Protein AF-A0A2M7CQ58-F1 (afdb_monomer_lite)

Organism: NCBI:txid1975066

pLDDT: mean 92.76, std 9.44, range [42.44, 98.25]

Foldseek 3Di:
DQPPVQQLQQLLLLCQVFADDLLVLLALLQLQVVCLVVQHQSQGPLLLQLVQPVLDPPPGDDDDPVSQVDDDLSNSSVDTDTRPGHSDRGDPSSSVSNVNHDHDLFNDWHQQPVPRDIDTDNDPVVVVVVCCVRPVVVD

InterPro domains:
  IPR003770 Endolytic murein transglycosylase [PF02618] (6-132)
  IPR003770 Endolytic murein transglycosylase [PTHR30518] (3-137)
  IPR003770 Endolytic murein transglycosylase [TIGR00247] (5-137)

Sequence (139 aa):
KNSGVLRLITIASYLEKEVPGNDDRRIVAGIIEKRLKIGMPIQIDATVLYNKCSGRFSECPLLVKSDFKKDSPYNTYTRLGLTPTPISNPSLDAIKAVIEKKDSGYWFYLSDPKTKKTIFSENLEKHNINRAKYLLNNK

Structure (mmCIF, N/CA/C/O backbone):
data_AF-A0A2M7CQ58-F1
#
_entry.id   AF-A0A2M7CQ58-F1
#
loop_
_atom_site.group_PDB
_atom_site.id
_atom_site.type_symbol
_atom_site.label_atom_id
_atom_site.label_alt_id
_atom_site.label_comp_id
_atom_site.label_asym_id
_atom_site.label_entity_id
_atom_site.label_seq_id
_atom_site.pdbx_PDB_ins_code
_atom_site.Cartn_x
_atom_site.Cartn_y
_atom_site.Cartn_z
_atom_site.occupancy
_atom_site.B_iso_or_equiv
_atom_site.auth_seq_id
_atom_site.auth_comp_id
_atom_site.auth_asym_id
_atom_site.auth_atom_id
_atom_site.pdbx_PDB_model_num
ATOM 1 N N . LYS A 1 1 ? -11.263 -14.483 -14.187 1.00 44.69 1 LYS A N 1
ATOM 2 C CA . LYS A 1 1 ? -11.753 -13.961 -12.884 1.00 44.69 1 LYS A CA 1
ATOM 3 C C . LYS A 1 1 ? -10.692 -14.277 -11.837 1.00 44.69 1 LYS A C 1
ATOM 5 O O . LYS A 1 1 ? -10.535 -15.450 -11.531 1.00 44.69 1 LYS A O 1
ATOM 10 N N . ASN A 1 2 ? -9.939 -13.291 -11.337 1.00 52.75 2 ASN A N 1
ATOM 11 C CA . ASN A 1 2 ? -9.067 -13.528 -10.180 1.00 52.75 2 ASN A CA 1
ATOM 12 C C . ASN A 1 2 ? -9.957 -13.957 -9.010 1.00 52.75 2 ASN A C 1
ATOM 14 O O . ASN A 1 2 ? -10.917 -13.257 -8.685 1.00 52.75 2 ASN A O 1
ATOM 18 N N . SER A 1 3 ? -9.695 -15.139 -8.453 1.00 73.69 3 SER A N 1
ATOM 19 C CA . SER A 1 3 ? -10.440 -15.669 -7.313 1.00 73.69 3 SER A CA 1
ATOM 20 C C . SER A 1 3 ? -10.397 -14.667 -6.1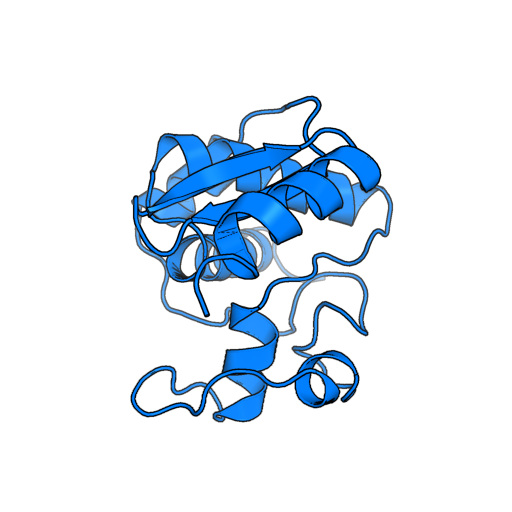52 1.00 73.69 3 SER A C 1
ATOM 22 O O . SER A 1 3 ? -9.415 -13.937 -5.988 1.00 73.69 3 SER A O 1
ATOM 24 N N . GLY A 1 4 ? -11.455 -14.614 -5.334 1.00 88.81 4 GLY A N 1
ATOM 25 C CA . GLY A 1 4 ? -11.493 -13.726 -4.162 1.00 88.81 4 GLY A CA 1
ATOM 26 C C . GLY A 1 4 ? -10.283 -13.921 -3.236 1.00 88.81 4 GLY A C 1
ATOM 27 O O . GLY A 1 4 ? -9.764 -12.951 -2.689 1.00 88.81 4 GLY A O 1
ATOM 28 N N . VAL A 1 5 ? -9.771 -15.155 -3.165 1.00 93.31 5 VAL A N 1
ATOM 29 C CA . VAL A 1 5 ? -8.549 -15.519 -2.435 1.00 93.31 5 VAL A CA 1
ATOM 30 C C . VAL A 1 5 ? -7.312 -14.843 -3.024 1.00 93.31 5 VAL A C 1
ATOM 32 O O . VAL A 1 5 ? -6.584 -14.185 -2.290 1.00 93.31 5 VAL A O 1
ATOM 35 N N . LEU A 1 6 ? -7.080 -14.942 -4.340 1.00 95.44 6 LEU A N 1
ATOM 36 C CA . LEU A 1 6 ? -5.908 -14.324 -4.971 1.00 95.44 6 LEU A CA 1
ATOM 37 C C . LEU A 1 6 ? -5.896 -12.811 -4.744 1.00 95.44 6 LEU A C 1
ATOM 39 O O . LEU A 1 6 ? -4.877 -12.247 -4.367 1.00 95.44 6 LEU A O 1
ATOM 43 N N . ARG A 1 7 ? -7.052 -12.163 -4.904 1.00 96.00 7 ARG A N 1
ATOM 44 C CA . ARG A 1 7 ? -7.207 -10.729 -4.643 1.00 96.00 7 ARG A CA 1
ATOM 45 C C . ARG A 1 7 ? -6.812 -10.355 -3.213 1.00 96.00 7 ARG A C 1
ATOM 47 O O . ARG A 1 7 ? -6.077 -9.390 -3.017 1.00 96.00 7 ARG A O 1
ATOM 54 N N . LEU A 1 8 ? -7.308 -11.112 -2.240 1.00 97.31 8 LEU A N 1
ATOM 55 C CA . LEU A 1 8 ? -7.024 -10.901 -0.825 1.00 97.31 8 LEU A CA 1
ATOM 56 C C . LEU A 1 8 ? -5.524 -11.043 -0.533 1.00 97.31 8 LEU A C 1
ATOM 58 O O . LEU A 1 8 ? -4.945 -10.149 0.081 1.00 97.31 8 LEU A O 1
ATOM 62 N N . ILE A 1 9 ? -4.881 -12.101 -1.037 1.00 98.06 9 ILE A N 1
ATOM 63 C CA . ILE A 1 9 ? -3.439 -12.323 -0.848 1.00 98.06 9 ILE A CA 1
ATOM 64 C C . ILE A 1 9 ? -2.614 -11.237 -1.546 1.00 98.06 9 ILE A C 1
ATOM 66 O O . ILE A 1 9 ? -1.630 -10.760 -0.983 1.00 98.06 9 ILE A O 1
ATOM 70 N N . THR A 1 10 ? -3.025 -10.784 -2.732 1.00 98.12 10 THR A N 1
ATOM 71 C CA . THR A 1 10 ? -2.335 -9.702 -3.440 1.00 98.12 10 THR A CA 1
ATOM 72 C C . THR A 1 10 ? -2.365 -8.402 -2.635 1.00 98.12 10 THR A C 1
ATOM 74 O O . THR A 1 10 ? -1.306 -7.816 -2.418 1.00 98.12 10 THR A O 1
ATOM 77 N N . ILE A 1 11 ? -3.527 -7.982 -2.116 1.00 97.94 11 ILE A N 1
ATOM 78 C CA . ILE A 1 11 ? -3.610 -6.776 -1.272 1.00 97.94 11 ILE A CA 1
ATOM 79 C C . ILE A 1 11 ? -2.777 -6.957 0.004 1.00 97.94 11 ILE A C 1
ATOM 81 O O . ILE A 1 11 ? -1.998 -6.070 0.348 1.00 97.94 11 ILE A O 1
ATOM 85 N N . ALA A 1 12 ? -2.871 -8.114 0.667 1.00 98.25 12 ALA A N 1
ATOM 86 C CA . ALA A 1 12 ? -2.091 -8.395 1.873 1.00 98.25 12 ALA A CA 1
ATOM 87 C C . ALA A 1 12 ? -0.577 -8.306 1.609 1.00 98.25 12 ALA A C 1
ATOM 89 O O . ALA A 1 12 ? 0.161 -7.756 2.423 1.00 98.25 12 ALA A O 1
ATOM 90 N N . SER A 1 13 ? -0.114 -8.762 0.440 1.00 98.12 13 SER A N 1
ATOM 91 C CA . SER A 1 13 ? 1.301 -8.691 0.056 1.00 98.12 13 SER A CA 1
ATOM 92 C C . SER A 1 13 ? 1.828 -7.264 -0.129 1.00 98.12 13 SER A C 1
ATOM 94 O O . SER A 1 13 ? 3.031 -7.038 0.020 1.00 98.12 13 SER A O 1
ATOM 96 N N . TYR A 1 14 ? 0.944 -6.304 -0.430 1.00 97.50 14 TYR A N 1
ATOM 97 C CA . TYR A 1 14 ? 1.291 -4.883 -0.466 1.00 97.50 14 TYR A CA 1
ATOM 98 C C . TYR A 1 14 ? 1.433 -4.335 0.951 1.00 97.50 14 TYR A C 1
ATOM 100 O O . TYR A 1 14 ? 2.442 -3.715 1.275 1.00 97.50 14 TYR A O 1
ATOM 108 N N . LEU A 1 15 ? 0.443 -4.610 1.810 1.00 97.00 15 LEU A N 1
ATOM 109 C CA . LEU A 1 15 ? 0.428 -4.160 3.205 1.00 97.00 15 LEU A CA 1
ATOM 110 C C . LEU A 1 15 ? 1.658 -4.650 3.971 1.00 97.00 15 LEU A C 1
ATOM 112 O O . LEU A 1 15 ? 2.244 -3.885 4.732 1.00 97.00 15 LEU A O 1
ATOM 116 N N . GLU A 1 16 ? 2.073 -5.894 3.720 1.00 96.19 16 GLU A N 1
ATOM 117 C CA . GLU A 1 16 ? 3.273 -6.496 4.306 1.00 96.19 16 GLU A CA 1
ATOM 118 C C . GLU A 1 16 ? 4.538 -5.670 4.032 1.00 96.19 16 GLU A C 1
ATOM 120 O O . GLU A 1 16 ? 5.416 -5.577 4.886 1.00 96.19 16 GLU A O 1
ATOM 125 N N . LYS A 1 17 ? 4.636 -5.058 2.844 1.00 93.19 17 LYS A N 1
ATOM 126 C CA . LYS A 1 17 ? 5.816 -4.293 2.419 1.00 93.19 17 LYS A CA 1
ATOM 127 C C . LYS A 1 17 ? 5.732 -2.798 2.710 1.00 93.19 17 LYS A C 1
ATOM 129 O O . LYS A 1 17 ? 6.774 -2.165 2.832 1.00 93.19 17 LYS A O 1
ATOM 134 N N . GLU A 1 18 ? 4.528 -2.248 2.821 1.00 88.38 18 GLU A N 1
ATOM 135 C CA . GLU A 1 18 ? 4.305 -0.799 2.907 1.00 88.38 18 GLU A CA 1
ATOM 136 C C . GLU A 1 18 ? 4.051 -0.295 4.329 1.00 88.38 18 GLU A C 1
ATOM 138 O O . GLU A 1 18 ? 4.453 0.817 4.683 1.00 88.38 18 GLU A O 1
ATOM 143 N N . VAL A 1 19 ? 3.353 -1.093 5.144 1.00 92.00 19 VAL A N 1
ATOM 144 C CA . VAL A 1 19 ? 2.722 -0.601 6.371 1.00 92.00 19 VAL A CA 1
ATOM 145 C C . VAL A 1 19 ? 3.157 -1.449 7.565 1.00 92.00 19 VAL A C 1
ATOM 147 O O . VAL A 1 19 ? 2.789 -2.625 7.646 1.00 92.00 19 VAL A O 1
ATOM 150 N N . PRO A 1 20 ? 3.919 -0.885 8.517 1.00 86.06 20 PRO A N 1
ATOM 151 C CA . PRO A 1 20 ? 4.410 -1.643 9.665 1.00 86.06 20 PRO A CA 1
ATOM 152 C C . PRO A 1 20 ? 3.335 -1.887 10.738 1.00 86.06 20 PRO A C 1
ATOM 154 O O . PRO A 1 20 ? 3.356 -2.925 11.391 1.00 86.06 20 PRO A O 1
ATOM 157 N N . GLY A 1 21 ? 2.395 -0.955 10.939 1.00 89.38 21 GLY A N 1
ATOM 158 C CA . GLY A 1 21 ? 1.399 -1.026 12.015 1.00 89.38 21 GLY A CA 1
ATOM 159 C C . GLY A 1 21 ? 0.138 -1.811 11.645 1.00 89.38 21 GLY A C 1
ATOM 160 O O . GLY A 1 21 ? -0.460 -1.570 10.600 1.00 89.38 21 GLY A O 1
ATOM 161 N N . ASN A 1 22 ? -0.328 -2.703 12.525 1.00 89.06 22 ASN A N 1
ATOM 162 C CA . ASN A 1 22 ? -1.506 -3.543 12.259 1.00 89.06 22 ASN A CA 1
ATOM 163 C C . ASN A 1 22 ? -2.816 -2.750 12.097 1.00 89.06 22 ASN A C 1
ATOM 165 O O . ASN A 1 22 ? -3.602 -3.049 11.197 1.00 89.06 22 ASN A O 1
ATOM 169 N N . ASP A 1 23 ? -3.054 -1.717 12.908 1.00 93.75 23 ASP A N 1
ATOM 170 C CA . ASP A 1 23 ? -4.236 -0.864 12.723 1.00 93.75 23 ASP A CA 1
ATOM 171 C C . ASP A 1 23 ? -4.138 0.006 11.465 1.00 93.75 23 ASP A C 1
ATOM 173 O O . ASP A 1 23 ? -5.124 0.143 10.736 1.00 93.75 23 ASP A O 1
ATOM 177 N N . ASP A 1 24 ? -2.944 0.511 11.154 1.00 96.44 24 ASP A N 1
ATOM 178 C CA . ASP A 1 24 ? -2.696 1.265 9.925 1.00 96.44 24 ASP A CA 1
ATOM 179 C C . ASP A 1 24 ? -2.947 0.396 8.686 1.00 96.44 24 ASP A C 1
ATOM 181 O O . ASP A 1 24 ? -3.554 0.860 7.721 1.00 96.44 24 ASP A O 1
ATOM 185 N N . ARG A 1 25 ? -2.562 -0.890 8.722 1.00 97.06 25 ARG A N 1
ATOM 186 C CA . ARG A 1 25 ? -2.822 -1.850 7.635 1.00 97.06 25 ARG A CA 1
ATOM 187 C C . ARG A 1 25 ? -4.312 -1.961 7.321 1.00 97.06 25 ARG A C 1
ATOM 189 O O . ARG A 1 25 ? -4.666 -1.995 6.146 1.00 97.06 25 ARG A O 1
ATOM 196 N N . ARG A 1 26 ? -5.189 -1.972 8.334 1.00 97.94 26 ARG A N 1
ATOM 197 C CA . ARG A 1 26 ? -6.651 -2.021 8.129 1.00 97.94 26 ARG A CA 1
ATOM 198 C C . ARG A 1 26 ? -7.164 -0.767 7.421 1.00 97.94 26 ARG A C 1
ATOM 200 O O . ARG A 1 26 ? -8.027 -0.872 6.550 1.00 97.94 26 ARG A O 1
ATOM 207 N N . ILE A 1 27 ? -6.633 0.406 7.768 1.00 98.06 27 ILE A N 1
ATOM 208 C CA . ILE A 1 27 ? -6.987 1.676 7.113 1.00 98.06 27 ILE A CA 1
ATOM 209 C C . ILE A 1 27 ? -6.476 1.679 5.669 1.00 98.06 27 ILE A C 1
ATOM 211 O O . ILE A 1 27 ? -7.235 1.971 4.747 1.00 98.06 27 ILE A O 1
ATOM 215 N N . VAL A 1 28 ? -5.212 1.304 5.447 1.00 97.81 28 VAL A N 1
ATOM 216 C CA . VAL A 1 28 ? -4.614 1.247 4.105 1.00 97.81 28 VAL A CA 1
ATOM 217 C C . VAL A 1 28 ? -5.322 0.220 3.217 1.00 97.81 28 VAL A C 1
ATOM 219 O O . VAL A 1 28 ? -5.573 0.509 2.048 1.00 97.81 28 VAL A O 1
ATOM 222 N N . ALA A 1 29 ? -5.740 -0.927 3.759 1.00 98.06 29 ALA A N 1
ATOM 223 C CA . ALA A 1 29 ? -6.585 -1.883 3.045 1.00 98.06 29 ALA A CA 1
ATOM 224 C C . ALA A 1 29 ? -7.890 -1.229 2.558 1.00 98.06 29 ALA A C 1
ATOM 226 O O . ALA A 1 29 ? -8.257 -1.381 1.393 1.00 98.06 29 ALA A O 1
ATOM 227 N N 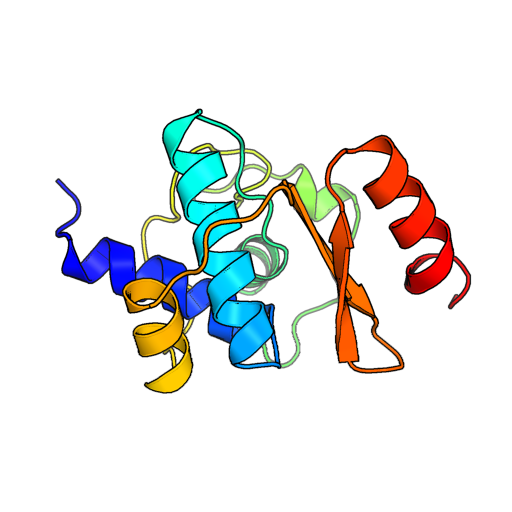. GLY A 1 30 ? -8.550 -0.443 3.419 1.00 97.88 30 GLY A N 1
ATOM 228 C CA . GLY A 1 30 ? -9.730 0.349 3.060 1.00 97.88 30 GLY A CA 1
ATOM 229 C C . GLY A 1 30 ? -9.450 1.374 1.957 1.00 97.88 30 GLY A C 1
ATOM 230 O O . GLY A 1 30 ? -10.239 1.511 1.022 1.00 97.88 30 GLY A O 1
ATOM 231 N N . ILE A 1 31 ? -8.293 2.046 2.000 1.00 98.06 31 ILE A N 1
ATOM 232 C CA . ILE A 1 31 ? -7.861 2.981 0.947 1.00 98.06 31 ILE A CA 1
ATOM 233 C C . ILE A 1 31 ? -7.685 2.255 -0.392 1.00 98.06 31 ILE A C 1
ATOM 235 O O . ILE A 1 31 ? -8.224 2.712 -1.399 1.00 98.06 31 ILE A O 1
ATOM 239 N N . ILE A 1 32 ? -6.966 1.128 -0.416 1.00 97.88 32 ILE A N 1
ATOM 240 C CA . ILE A 1 32 ? -6.716 0.342 -1.637 1.00 97.88 32 ILE A CA 1
ATOM 241 C C . ILE A 1 32 ? -8.040 -0.110 -2.262 1.00 97.88 32 ILE A C 1
ATOM 243 O O . ILE A 1 32 ? -8.260 0.059 -3.459 1.00 97.88 32 ILE A O 1
ATOM 247 N N . GLU A 1 33 ? -8.944 -0.641 -1.444 1.00 97.38 33 GLU A N 1
ATOM 248 C CA . GLU A 1 33 ? -10.278 -1.087 -1.854 1.00 97.38 33 GLU A CA 1
ATOM 249 C C . GLU A 1 33 ? -11.110 0.046 -2.448 1.00 97.38 33 GLU A C 1
ATOM 251 O O . GLU A 1 33 ? -11.692 -0.087 -3.529 1.00 97.38 33 GLU A O 1
ATOM 256 N N . LYS A 1 34 ? -11.110 1.196 -1.774 1.00 96.81 34 LYS A N 1
ATOM 257 C CA . LYS A 1 34 ? -11.813 2.389 -2.230 1.00 96.81 34 LYS A CA 1
ATOM 258 C C . LYS A 1 34 ? -11.254 2.900 -3.559 1.00 96.81 34 LYS A C 1
ATOM 260 O O . LYS A 1 34 ? -12.035 3.204 -4.457 1.00 96.81 34 LYS A O 1
ATOM 265 N N . ARG A 1 35 ? -9.924 2.934 -3.720 1.00 97.44 35 ARG A N 1
ATOM 266 C CA . ARG A 1 35 ? -9.256 3.309 -4.980 1.00 97.44 35 ARG A CA 1
ATOM 267 C C . ARG A 1 35 ? -9.622 2.356 -6.117 1.00 97.44 35 ARG A C 1
ATOM 269 O O . ARG A 1 35 ? -10.022 2.813 -7.183 1.00 97.44 35 ARG A O 1
ATOM 276 N N . LEU A 1 36 ? -9.573 1.046 -5.865 1.00 96.81 36 LEU A N 1
ATOM 277 C CA . LEU A 1 36 ? -9.973 0.018 -6.830 1.00 96.81 36 LEU A CA 1
ATOM 278 C C . LEU A 1 36 ? -11.425 0.187 -7.285 1.00 96.81 36 LEU A C 1
ATOM 280 O O . LEU A 1 36 ? -11.702 0.094 -8.478 1.00 96.81 36 LEU A O 1
ATOM 284 N N . LYS A 1 37 ? -12.339 0.467 -6.348 1.00 96.62 37 LYS A N 1
ATOM 285 C CA . LYS A 1 37 ? -13.768 0.649 -6.636 1.00 96.62 37 LYS A CA 1
ATOM 286 C C . LYS A 1 37 ? -14.036 1.807 -7.601 1.00 96.62 37 LYS A C 1
ATOM 288 O O . LYS A 1 37 ? -14.952 1.706 -8.408 1.00 96.62 37 LYS A O 1
ATOM 293 N N . ILE A 1 38 ? -13.254 2.884 -7.520 1.00 96.88 38 ILE A N 1
ATOM 294 C CA . ILE A 1 38 ? -13.433 4.077 -8.364 1.00 96.88 38 ILE A CA 1
ATOM 295 C C . ILE A 1 38 ? -12.480 4.133 -9.567 1.00 96.88 38 ILE A C 1
ATOM 297 O O . ILE A 1 38 ? -12.444 5.142 -10.264 1.00 96.88 38 ILE A O 1
ATOM 301 N N . GLY A 1 39 ? -11.674 3.092 -9.798 1.00 96.25 39 GLY A N 1
ATOM 302 C CA . GLY A 1 39 ? -10.695 3.082 -10.888 1.00 96.25 39 GLY A CA 1
ATOM 303 C C . GLY A 1 39 ? -9.522 4.052 -10.694 1.00 96.25 39 GLY A C 1
ATOM 304 O O . GLY A 1 39 ? -8.934 4.501 -11.672 1.00 96.25 39 GLY A O 1
ATOM 305 N N . MET A 1 40 ? -9.163 4.380 -9.450 1.00 95.56 40 MET A N 1
ATOM 306 C CA . MET A 1 40 ? -7.969 5.172 -9.136 1.00 95.56 40 MET A CA 1
ATOM 307 C C . MET A 1 40 ? -6.721 4.265 -9.081 1.00 95.56 40 MET A C 1
ATOM 309 O O . MET A 1 40 ? -6.799 3.176 -8.501 1.00 95.56 40 MET A O 1
ATOM 313 N N . PRO A 1 41 ? -5.560 4.691 -9.624 1.00 96.44 41 PRO A N 1
ATOM 314 C CA . PRO A 1 41 ? -4.298 3.963 -9.472 1.00 96.44 41 PRO A CA 1
ATOM 315 C C . PRO A 1 41 ? -3.939 3.722 -7.997 1.00 96.44 41 PRO A C 1
ATOM 317 O O . PRO A 1 41 ? -4.112 4.605 -7.154 1.00 96.44 41 PRO A O 1
ATOM 320 N N . ILE A 1 42 ? -3.419 2.534 -7.669 1.00 96.69 42 ILE A N 1
ATOM 321 C CA . ILE A 1 42 ? -3.107 2.178 -6.273 1.00 96.69 42 ILE A CA 1
ATOM 322 C C . ILE A 1 42 ? -1.818 2.860 -5.799 1.00 96.69 42 ILE A C 1
ATOM 324 O O . ILE A 1 42 ? -1.778 3.279 -4.648 1.00 96.69 42 ILE A O 1
ATOM 328 N N . GLN A 1 43 ? -0.828 3.049 -6.681 1.00 95.62 43 GLN A N 1
ATOM 329 C CA . GLN A 1 43 ? 0.415 3.795 -6.416 1.00 95.62 43 GLN A CA 1
ATOM 330 C C . GLN A 1 43 ? 1.203 3.280 -5.200 1.00 95.62 43 GLN A C 1
ATOM 332 O O . GLN A 1 43 ? 1.402 3.993 -4.222 1.00 95.62 43 GLN A O 1
ATOM 337 N N . ILE A 1 44 ? 1.632 2.020 -5.273 1.00 95.31 44 ILE A N 1
ATOM 338 C CA . ILE A 1 44 ? 2.408 1.325 -4.239 1.00 95.31 44 ILE A CA 1
ATOM 339 C C . ILE A 1 44 ? 3.878 1.237 -4.658 1.00 95.31 44 ILE A C 1
ATOM 341 O O . ILE A 1 44 ? 4.196 0.590 -5.663 1.00 95.31 44 ILE A O 1
ATOM 345 N N . ASP A 1 45 ? 4.784 1.808 -3.871 1.00 93.50 45 ASP A N 1
ATOM 346 C CA . ASP A 1 45 ? 6.223 1.834 -4.166 1.00 93.50 45 ASP A CA 1
ATOM 347 C C . ASP A 1 45 ? 6.817 0.422 -4.223 1.00 93.50 45 ASP A C 1
ATOM 349 O O . ASP A 1 45 ? 7.556 0.087 -5.155 1.00 93.50 45 ASP A O 1
ATOM 353 N N . ALA A 1 46 ? 6.418 -0.455 -3.298 1.00 94.62 46 ALA A N 1
ATOM 354 C CA . ALA A 1 46 ? 6.860 -1.844 -3.251 1.00 94.62 46 ALA A CA 1
ATOM 355 C C . ALA A 1 46 ? 6.538 -2.624 -4.535 1.00 94.62 46 ALA A C 1
ATOM 357 O O . ALA A 1 46 ? 7.277 -3.542 -4.886 1.00 94.62 46 ALA A O 1
ATOM 358 N 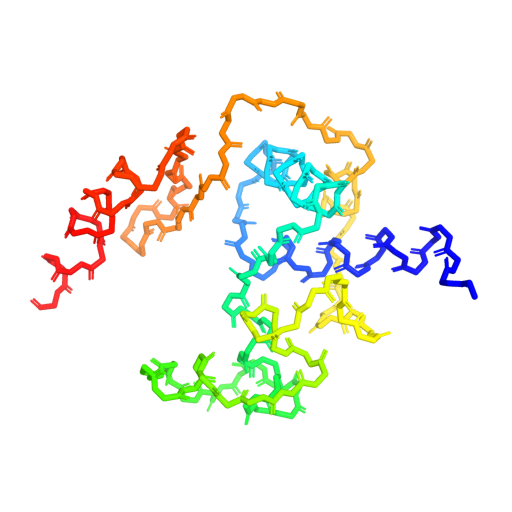N . THR A 1 47 ? 5.483 -2.257 -5.272 1.00 97.19 47 THR A N 1
ATOM 359 C CA . THR A 1 47 ? 5.141 -2.912 -6.548 1.00 97.19 47 THR A CA 1
ATOM 360 C C . THR A 1 47 ? 6.094 -2.505 -7.678 1.00 97.19 47 THR A C 1
ATOM 362 O O . THR A 1 47 ? 6.512 -3.343 -8.479 1.00 97.19 47 THR A O 1
ATOM 365 N N . VAL A 1 48 ? 6.535 -1.242 -7.685 1.00 96.69 48 VAL A N 1
ATOM 366 C CA . VAL A 1 48 ? 7.565 -0.738 -8.607 1.00 96.69 48 VAL A CA 1
ATOM 367 C C . VAL A 1 48 ? 8.919 -1.361 -8.273 1.00 96.69 48 VAL A C 1
ATOM 369 O O . VAL A 1 48 ? 9.635 -1.812 -9.169 1.00 96.69 48 VAL A O 1
ATOM 372 N N . LEU A 1 49 ? 9.243 -1.447 -6.980 1.00 95.44 49 LEU A N 1
ATOM 373 C CA . LEU A 1 49 ? 10.470 -2.067 -6.484 1.00 95.44 49 LEU A CA 1
ATOM 374 C C . LEU A 1 49 ? 10.532 -3.562 -6.828 1.00 95.44 49 LEU A C 1
ATOM 376 O O . LEU A 1 49 ? 11.554 -4.035 -7.325 1.00 95.44 49 LEU A O 1
ATOM 380 N N . TYR A 1 50 ? 9.418 -4.282 -6.649 1.00 96.06 50 TYR A N 1
ATOM 381 C CA . TYR A 1 50 ? 9.280 -5.689 -7.032 1.00 96.06 50 TYR A CA 1
ATOM 382 C C . TYR A 1 50 ? 9.628 -5.897 -8.506 1.00 96.06 50 TYR A C 1
ATOM 384 O O . TYR A 1 50 ? 10.428 -6.769 -8.840 1.00 96.06 50 TYR A O 1
ATOM 392 N N . ASN A 1 51 ? 9.091 -5.054 -9.391 1.00 94.38 51 ASN A N 1
ATOM 393 C CA . ASN A 1 51 ? 9.415 -5.110 -10.812 1.00 94.38 51 ASN A CA 1
ATOM 394 C C . ASN A 1 51 ? 10.886 -4.783 -11.093 1.00 94.38 51 ASN A C 1
ATOM 396 O O . ASN A 1 51 ? 11.546 -5.500 -11.842 1.00 94.38 51 ASN A O 1
ATOM 400 N N . LYS A 1 52 ? 11.402 -3.700 -10.498 1.00 94.69 52 LYS A N 1
ATOM 401 C CA . LYS A 1 52 ? 12.778 -3.227 -10.706 1.00 94.69 52 LYS A CA 1
ATOM 402 C C . LYS A 1 52 ? 13.808 -4.302 -10.370 1.00 94.69 52 LYS A C 1
ATOM 404 O O . LYS A 1 52 ? 14.797 -4.438 -11.082 1.00 94.69 52 LYS A O 1
ATOM 409 N N . CYS A 1 53 ? 13.552 -5.071 -9.319 1.00 93.75 53 CYS A N 1
ATOM 410 C CA . CYS A 1 53 ? 14.495 -6.049 -8.793 1.00 93.75 53 CYS A CA 1
ATOM 411 C C . CYS A 1 53 ? 14.055 -7.497 -9.000 1.00 93.75 53 CYS A C 1
ATOM 413 O O . CYS A 1 53 ? 14.521 -8.395 -8.300 1.00 93.75 53 CYS A O 1
ATOM 415 N N . SER A 1 54 ? 13.180 -7.740 -9.983 1.00 91.00 54 SER A N 1
ATOM 416 C CA . SER A 1 54 ? 12.752 -9.090 -10.380 1.00 91.00 54 SER A CA 1
ATOM 417 C C . SER A 1 54 ? 12.289 -9.940 -9.186 1.00 91.00 54 SER A C 1
ATOM 419 O O . SER A 1 54 ? 12.672 -11.096 -9.025 1.00 91.00 54 SER A O 1
ATOM 421 N N . GLY A 1 55 ? 11.508 -9.321 -8.301 1.00 89.81 55 GLY A N 1
ATOM 422 C CA . GLY A 1 55 ? 10.937 -9.930 -7.104 1.00 89.81 55 GLY A CA 1
ATOM 423 C C . GLY A 1 55 ? 11.835 -9.975 -5.867 1.00 89.81 55 GLY A C 1
ATOM 424 O O . GLY A 1 55 ? 11.383 -10.415 -4.809 1.00 89.81 55 GLY A O 1
ATOM 425 N N . ARG A 1 56 ? 13.083 -9.500 -5.952 1.00 87.62 56 ARG A N 1
ATOM 426 C CA . ARG A 1 56 ? 14.021 -9.468 -4.819 1.00 87.62 56 ARG A CA 1
ATOM 427 C C . ARG A 1 56 ? 14.027 -8.088 -4.170 1.00 87.62 56 ARG A C 1
ATOM 429 O O . ARG A 1 56 ? 14.378 -7.100 -4.799 1.00 87.62 56 ARG A O 1
ATOM 436 N N . PHE A 1 57 ? 13.643 -8.016 -2.899 1.00 87.44 57 PHE A N 1
ATOM 437 C CA . PHE A 1 57 ? 13.670 -6.756 -2.142 1.00 87.44 57 PHE A CA 1
ATOM 438 C C . PHE A 1 57 ? 15.037 -6.478 -1.510 1.00 87.44 57 PHE A C 1
ATOM 440 O O . PHE A 1 57 ? 15.399 -5.318 -1.328 1.00 87.44 57 PHE A O 1
ATOM 447 N N . SER A 1 58 ? 15.788 -7.526 -1.163 1.00 86.38 58 SER A N 1
ATOM 448 C CA . SER A 1 58 ? 17.150 -7.408 -0.644 1.00 86.38 58 SER A CA 1
ATOM 449 C C . SER A 1 58 ? 18.076 -6.855 -1.723 1.00 86.38 58 SER A C 1
ATOM 451 O O . SER A 1 58 ? 17.975 -7.265 -2.877 1.00 86.38 58 SER A O 1
ATOM 453 N N . GLU A 1 59 ? 18.970 -5.941 -1.339 1.00 85.81 59 GLU A N 1
ATOM 454 C CA . GLU A 1 59 ? 19.998 -5.361 -2.224 1.00 85.81 59 GLU A CA 1
ATOM 455 C C . GLU A 1 59 ? 19.435 -4.583 -3.429 1.00 85.81 59 GLU A C 1
ATOM 457 O O . GLU A 1 59 ? 20.157 -4.228 -4.359 1.00 85.81 59 GLU A O 1
ATOM 462 N N . CYS A 1 60 ? 18.138 -4.273 -3.407 1.00 89.44 60 CYS A N 1
ATOM 463 C CA . CYS A 1 60 ? 17.492 -3.526 -4.469 1.00 89.44 60 CYS A CA 1
ATOM 464 C C . CYS A 1 60 ? 17.850 -2.028 -4.383 1.00 89.44 60 CYS A C 1
ATOM 466 O O . CYS A 1 60 ? 17.663 -1.419 -3.323 1.00 89.44 60 CYS A O 1
ATOM 468 N N . PRO A 1 61 ? 18.318 -1.390 -5.474 1.00 90.69 61 PRO A N 1
ATOM 469 C CA . PRO A 1 61 ? 18.615 0.038 -5.468 1.00 90.69 61 PRO A CA 1
ATOM 470 C C . PRO A 1 61 ? 17.373 0.884 -5.180 1.00 90.69 61 PRO A C 1
ATOM 472 O O . PRO A 1 61 ? 16.286 0.597 -5.691 1.00 90.69 61 PRO A O 1
ATOM 475 N N . LEU A 1 62 ? 17.561 1.989 -4.450 1.00 89.75 62 LEU A N 1
ATOM 476 C CA . LEU A 1 62 ? 16.494 2.949 -4.146 1.00 89.75 62 LEU A CA 1
ATOM 477 C C . LEU A 1 62 ? 15.732 3.370 -5.410 1.00 89.75 62 LEU A C 1
ATOM 479 O O . LEU A 1 62 ? 16.316 3.525 -6.489 1.00 89.75 62 LEU A O 1
ATOM 483 N N . LEU A 1 63 ? 14.418 3.561 -5.275 1.00 90.94 63 LEU A N 1
ATOM 484 C CA . LEU A 1 63 ? 13.584 4.045 -6.370 1.00 90.94 63 LEU A CA 1
ATOM 485 C C . LEU A 1 63 ? 13.972 5.475 -6.750 1.00 90.94 63 LEU A C 1
ATOM 487 O O . LEU A 1 63 ? 14.151 6.348 -5.898 1.00 90.94 63 LEU A O 1
ATOM 491 N N . VAL A 1 64 ? 14.061 5.716 -8.052 1.00 92.94 64 VAL A N 1
ATOM 492 C CA . VAL A 1 64 ? 14.263 7.042 -8.638 1.00 92.94 64 VAL A CA 1
ATOM 493 C C . VAL A 1 64 ? 13.013 7.475 -9.397 1.00 92.94 64 VAL A C 1
ATOM 495 O O . VAL A 1 64 ? 12.161 6.666 -9.751 1.00 92.94 64 VAL A O 1
ATOM 498 N N . LYS A 1 65 ? 12.889 8.776 -9.687 1.00 91.56 65 LYS A N 1
ATOM 499 C CA . LYS A 1 65 ? 11.692 9.346 -10.337 1.00 91.56 65 LYS A CA 1
ATOM 500 C C . LYS A 1 65 ? 11.317 8.657 -11.658 1.00 91.56 65 LYS A C 1
ATOM 502 O O . LYS A 1 65 ? 10.137 8.610 -11.993 1.00 91.56 65 LYS A O 1
ATOM 507 N N . SER A 1 66 ? 12.296 8.162 -12.415 1.00 94.31 66 SER A N 1
ATOM 508 C CA . SER A 1 66 ? 12.064 7.452 -13.677 1.00 94.31 66 SER A CA 1
ATOM 509 C C . SER A 1 66 ? 11.431 6.072 -13.484 1.00 94.31 66 SER A C 1
ATOM 511 O O . SER A 1 66 ? 10.677 5.649 -14.356 1.00 94.31 66 SER A O 1
ATOM 513 N N . ASP A 1 67 ? 11.662 5.404 -12.348 1.00 95.56 67 ASP A N 1
ATOM 514 C CA . ASP A 1 67 ? 11.115 4.067 -12.079 1.00 95.56 67 ASP A CA 1
ATOM 515 C C . ASP A 1 67 ? 9.580 4.093 -12.055 1.00 95.56 67 ASP A C 1
ATOM 517 O O . ASP A 1 67 ? 8.931 3.235 -12.645 1.00 95.56 67 ASP A O 1
ATOM 521 N N . PHE A 1 68 ? 8.992 5.141 -11.472 1.00 95.25 68 PHE A N 1
ATOM 522 C CA . PHE A 1 68 ? 7.538 5.319 -11.386 1.00 95.25 68 PHE A CA 1
ATOM 523 C C . PHE A 1 68 ? 6.859 5.540 -12.744 1.00 95.25 68 PHE A C 1
ATOM 525 O O . PHE A 1 68 ? 5.659 5.311 -12.871 1.00 95.25 68 PHE A O 1
ATOM 532 N N . LYS A 1 69 ? 7.610 5.973 -13.765 1.00 95.94 69 LYS A N 1
ATOM 533 C CA . LYS A 1 69 ? 7.090 6.235 -15.118 1.00 95.94 69 LYS A CA 1
ATOM 534 C C . LYS A 1 69 ? 7.249 5.046 -16.065 1.00 95.94 69 LYS A C 1
ATOM 536 O O . LYS A 1 69 ? 6.636 5.038 -17.128 1.00 95.94 69 LYS A O 1
ATOM 541 N N . LYS A 1 70 ? 8.091 4.070 -15.717 1.00 94.69 70 LYS A N 1
ATOM 542 C CA . LYS A 1 70 ? 8.352 2.902 -16.559 1.00 94.69 70 LYS A CA 1
ATOM 543 C C . LYS A 1 70 ? 7.172 1.940 -16.469 1.00 94.69 70 LYS A C 1
ATOM 545 O O . LYS A 1 70 ? 6.928 1.369 -15.408 1.00 94.69 70 LYS A O 1
ATOM 550 N N . ASP A 1 71 ? 6.454 1.756 -17.571 1.00 95.25 71 ASP A N 1
ATOM 551 C CA . ASP A 1 71 ? 5.305 0.856 -17.577 1.00 95.25 71 ASP A CA 1
ATOM 552 C C . ASP A 1 71 ? 5.719 -0.608 -17.349 1.00 95.25 71 ASP A C 1
ATOM 554 O O . ASP A 1 71 ? 6.754 -1.081 -17.825 1.00 95.25 71 ASP A O 1
ATOM 558 N N . SER A 1 72 ? 4.908 -1.309 -16.564 1.00 95.56 72 SER A N 1
ATOM 559 C CA . SER A 1 72 ? 5.085 -2.710 -16.194 1.00 95.56 72 SER A CA 1
ATOM 560 C C . SER A 1 72 ? 3.754 -3.259 -15.676 1.00 95.56 72 SER A C 1
ATOM 562 O O . SER A 1 72 ? 3.007 -2.507 -15.048 1.00 95.56 72 SER A O 1
ATOM 564 N N . PRO A 1 73 ? 3.471 -4.569 -15.827 1.00 96.56 73 PRO A N 1
ATOM 565 C CA . PRO A 1 73 ? 2.312 -5.208 -15.200 1.00 96.56 73 PRO A CA 1
ATOM 566 C C . PRO A 1 73 ? 2.225 -5.003 -13.680 1.00 96.56 73 PRO A C 1
ATOM 568 O O . PRO A 1 73 ? 1.134 -5.053 -13.121 1.00 96.56 73 PRO A O 1
ATOM 571 N N . TYR A 1 74 ? 3.356 -4.766 -13.011 1.00 97.38 74 TYR A N 1
ATOM 572 C CA . TYR A 1 74 ? 3.424 -4.528 -11.570 1.00 97.38 74 TYR A CA 1
ATOM 573 C C . TYR A 1 74 ? 3.472 -3.043 -11.208 1.00 97.38 74 TYR A C 1
ATOM 575 O O . TYR A 1 74 ? 3.363 -2.712 -10.034 1.00 97.38 74 TYR A O 1
ATOM 583 N N . ASN A 1 75 ? 3.623 -2.128 -12.167 1.00 97.62 75 ASN A N 1
ATOM 584 C CA . ASN A 1 75 ? 3.675 -0.709 -11.846 1.00 97.62 75 ASN A CA 1
ATOM 585 C C . ASN A 1 75 ? 2.260 -0.147 -11.624 1.00 97.62 75 ASN A C 1
ATOM 587 O O . ASN A 1 75 ? 1.569 0.277 -12.550 1.00 97.62 75 ASN A O 1
ATOM 591 N N . THR A 1 76 ? 1.851 -0.092 -10.357 1.00 97.56 76 THR A N 1
ATOM 592 C CA . THR A 1 76 ? 0.544 0.444 -9.933 1.00 97.56 76 THR A CA 1
ATOM 593 C C . THR A 1 76 ? 0.420 1.973 -10.034 1.00 97.56 76 THR A C 1
ATOM 595 O O . THR A 1 76 ? -0.617 2.526 -9.657 1.00 97.56 76 THR A O 1
ATOM 598 N N . TYR A 1 77 ? 1.450 2.668 -10.538 1.00 96.69 77 TYR A N 1
ATOM 599 C CA . TYR A 1 77 ? 1.371 4.073 -10.949 1.00 96.69 77 TYR A CA 1
ATOM 600 C C . TYR A 1 77 ? 0.922 4.236 -12.401 1.00 96.69 77 TYR A C 1
ATOM 602 O O . TYR A 1 77 ? 0.224 5.201 -12.705 1.00 96.69 77 TYR A O 1
ATOM 610 N N . THR A 1 78 ? 1.315 3.317 -13.290 1.00 96.56 78 THR A N 1
ATOM 611 C CA . THR A 1 78 ? 0.978 3.380 -14.722 1.00 96.56 78 THR A CA 1
ATOM 612 C C . THR A 1 78 ? -0.229 2.521 -15.079 1.00 96.56 78 THR A C 1
ATOM 614 O O . THR A 1 78 ? -0.863 2.762 -16.105 1.00 96.56 78 THR A O 1
ATOM 617 N N . ARG A 1 79 ? -0.577 1.537 -14.237 1.00 96.31 79 ARG A N 1
ATOM 618 C CA . ARG A 1 79 ? -1.689 0.609 -14.475 1.00 96.31 79 ARG A CA 1
ATOM 619 C C . ARG A 1 79 ? -2.730 0.641 -13.367 1.00 96.31 79 ARG A C 1
ATOM 621 O O . ARG A 1 79 ? -2.416 0.717 -12.181 1.00 96.31 79 ARG A O 1
ATOM 628 N N . LEU A 1 80 ? -3.989 0.549 -13.790 1.00 96.56 80 LEU A N 1
ATOM 629 C CA . LEU A 1 80 ? -5.137 0.403 -12.905 1.00 96.56 80 LEU A CA 1
ATOM 630 C C . LEU A 1 80 ? -5.307 -1.052 -12.469 1.00 96.56 80 LEU A C 1
ATOM 632 O O . LEU A 1 80 ? -4.963 -1.981 -13.199 1.00 96.56 80 LEU A O 1
ATOM 636 N N . GLY A 1 81 ? -5.918 -1.237 -11.302 1.00 96.06 81 GLY A N 1
ATOM 637 C CA . GLY A 1 81 ? -6.177 -2.560 -10.751 1.00 96.06 81 GLY A CA 1
ATOM 638 C C . GLY A 1 81 ? -5.002 -3.128 -9.955 1.00 96.06 81 GLY A C 1
ATOM 639 O O . GLY A 1 81 ? -4.079 -2.420 -9.560 1.00 96.06 81 GLY A O 1
ATOM 640 N N . LEU A 1 82 ? -5.092 -4.423 -9.662 1.00 97.50 82 LEU A N 1
ATOM 641 C CA . LEU A 1 82 ? -4.075 -5.162 -8.916 1.00 97.50 82 LEU A CA 1
ATOM 642 C C . LEU A 1 82 ? -2.976 -5.678 -9.847 1.00 97.50 82 LEU A C 1
ATOM 644 O O . LEU A 1 82 ? -3.210 -5.891 -11.035 1.00 97.50 82 LEU A O 1
ATOM 648 N N . THR A 1 83 ? -1.802 -5.946 -9.282 1.00 97.50 83 THR A N 1
ATOM 649 C CA . THR A 1 83 ? -0.726 -6.646 -9.974 1.00 97.50 83 THR A CA 1
ATOM 650 C C . THR A 1 83 ? -1.153 -8.080 -10.333 1.00 97.50 83 THR A C 1
ATOM 652 O O . THR A 1 83 ? -2.042 -8.642 -9.679 1.00 97.50 83 THR A O 1
ATOM 655 N N . PRO A 1 84 ? -0.531 -8.706 -11.353 1.00 96.00 84 PRO A N 1
ATOM 656 C CA . PRO A 1 84 ? -0.875 -10.064 -11.779 1.00 96.00 84 PRO A CA 1
ATOM 657 C C . PRO A 1 84 ? -0.733 -11.109 -10.668 1.00 96.00 84 PRO A C 1
ATOM 659 O O . PRO A 1 84 ? -1.533 -12.040 -10.595 1.00 96.00 84 PRO A O 1
ATOM 662 N N . THR A 1 85 ? 0.259 -10.938 -9.789 1.00 96.12 85 THR A N 1
ATOM 663 C CA . THR A 1 85 ? 0.505 -11.804 -8.630 1.00 96.12 85 THR A CA 1
ATOM 664 C C . THR A 1 85 ? 0.790 -10.974 -7.378 1.00 96.12 85 THR A C 1
ATOM 666 O O . THR A 1 85 ? 1.128 -9.789 -7.491 1.00 96.12 85 THR A O 1
ATOM 669 N N . PRO A 1 86 ? 0.708 -11.584 -6.182 1.00 97.38 86 PRO A N 1
ATOM 670 C CA . PRO A 1 86 ? 1.271 -11.007 -4.969 1.00 97.38 86 PRO A CA 1
ATOM 671 C C . PRO A 1 86 ? 2.753 -10.663 -5.156 1.00 97.38 86 PRO A C 1
ATOM 673 O O . PRO A 1 86 ? 3.470 -11.363 -5.875 1.00 97.38 86 PRO A O 1
ATOM 676 N N . ILE A 1 87 ? 3.212 -9.602 -4.493 1.00 97.31 87 ILE A N 1
ATOM 677 C CA . ILE A 1 87 ? 4.616 -9.155 -4.550 1.00 97.31 87 ILE A CA 1
ATOM 678 C C . ILE A 1 87 ? 5.453 -9.703 -3.391 1.00 97.31 87 ILE A C 1
ATOM 680 O O . ILE A 1 87 ? 6.652 -9.474 -3.319 1.00 97.31 87 ILE A O 1
ATOM 684 N N . SER A 1 88 ? 4.834 -10.383 -2.432 1.00 96.44 88 SER A N 1
ATOM 685 C CA . SER A 1 88 ? 5.501 -10.944 -1.259 1.00 96.44 88 SER A CA 1
ATOM 686 C C . SER A 1 88 ? 4.662 -12.071 -0.653 1.00 96.44 88 SER A C 1
ATOM 688 O O . SER A 1 88 ? 3.520 -12.279 -1.066 1.00 96.44 88 SER A O 1
ATOM 690 N N . ASN A 1 89 ? 5.232 -12.795 0.313 1.00 96.06 89 ASN A N 1
ATOM 691 C CA . ASN A 1 89 ? 4.487 -13.721 1.161 1.00 96.06 89 ASN A CA 1
ATOM 692 C C . ASN A 1 89 ? 3.952 -12.951 2.387 1.00 96.06 89 ASN A C 1
ATOM 694 O O . ASN A 1 89 ? 4.767 -12.574 3.233 1.00 96.06 89 ASN A O 1
ATOM 698 N N . PRO A 1 90 ? 2.644 -12.647 2.468 1.00 97.12 90 PRO A N 1
ATOM 699 C CA . PRO A 1 90 ? 2.100 -11.847 3.557 1.00 97.12 90 PRO A CA 1
ATOM 700 C C . PRO A 1 90 ? 1.993 -12.635 4.863 1.00 97.12 90 PRO A C 1
ATOM 702 O O . PRO A 1 90 ? 1.689 -13.828 4.874 1.00 97.12 90 PRO A O 1
ATOM 705 N N . SER A 1 91 ? 2.163 -11.932 5.979 1.00 97.38 91 SER A N 1
ATOM 706 C CA . SER A 1 91 ? 1.861 -12.463 7.307 1.00 97.38 91 SER A CA 1
ATOM 707 C C . SER A 1 91 ? 0.355 -12.673 7.507 1.00 97.38 91 SER A C 1
ATOM 709 O O . SER A 1 91 ? -0.489 -12.087 6.818 1.00 97.38 91 SER A O 1
ATOM 711 N N . LEU A 1 92 ? 0.001 -13.470 8.521 1.00 97.12 92 LEU A N 1
ATOM 712 C CA . LEU A 1 92 ? -1.393 -13.632 8.940 1.00 97.12 92 LEU A CA 1
ATOM 713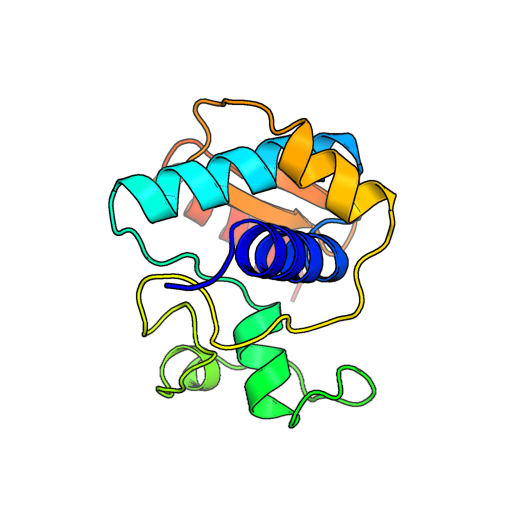 C C . LEU A 1 92 ? -2.023 -12.290 9.345 1.00 97.12 92 LEU A C 1
ATOM 715 O O . LEU A 1 92 ? -3.200 -12.065 9.078 1.00 97.12 92 LEU A O 1
ATOM 719 N N . ASP A 1 93 ? -1.246 -11.388 9.942 1.00 97.44 93 ASP A N 1
ATOM 720 C CA . ASP A 1 93 ? -1.721 -10.063 10.341 1.00 97.44 93 ASP A CA 1
ATOM 721 C C . ASP A 1 93 ? -2.061 -9.188 9.132 1.00 97.44 93 ASP A C 1
ATOM 723 O O . ASP A 1 93 ? -3.107 -8.538 9.118 1.00 97.44 93 ASP A O 1
ATOM 727 N N . ALA A 1 94 ? -1.233 -9.212 8.083 1.00 97.81 94 ALA A N 1
ATOM 728 C CA . ALA A 1 94 ? -1.540 -8.517 6.835 1.00 97.81 94 ALA A CA 1
ATOM 729 C C . ALA A 1 94 ? -2.802 -9.087 6.168 1.00 97.81 94 ALA A C 1
ATOM 731 O O . ALA A 1 94 ? -3.640 -8.326 5.688 1.00 97.81 94 ALA A O 1
ATOM 732 N N . ILE A 1 95 ? -2.981 -10.412 6.192 1.00 98.00 95 ILE A N 1
ATOM 733 C CA . ILE A 1 95 ? -4.195 -11.073 5.693 1.00 98.00 95 ILE A CA 1
ATOM 734 C C . ILE A 1 95 ? -5.432 -10.633 6.488 1.00 98.00 95 ILE A C 1
ATOM 736 O O . ILE A 1 95 ? -6.422 -10.194 5.896 1.00 98.00 95 ILE A O 1
ATOM 740 N N . LYS A 1 96 ? -5.371 -10.701 7.823 1.00 97.75 96 LYS A N 1
ATOM 741 C CA . LYS A 1 96 ? -6.456 -10.258 8.710 1.00 97.75 96 LYS A CA 1
ATOM 742 C C . LYS A 1 96 ? -6.804 -8.794 8.474 1.00 97.75 96 LYS A C 1
ATOM 744 O O . LYS A 1 96 ? -7.980 -8.460 8.412 1.00 97.75 96 LYS A O 1
ATOM 749 N N . ALA A 1 97 ? -5.810 -7.935 8.254 1.00 97.88 97 ALA A N 1
ATOM 750 C CA . ALA A 1 97 ? -6.041 -6.520 7.992 1.00 97.88 97 ALA A CA 1
ATOM 751 C C . ALA A 1 97 ? -6.842 -6.251 6.705 1.00 97.88 97 ALA A C 1
ATOM 753 O O . ALA A 1 97 ? -7.600 -5.284 6.659 1.00 97.88 97 ALA A O 1
ATOM 754 N N . VAL A 1 98 ? -6.718 -7.099 5.675 1.00 97.75 98 VAL A N 1
ATOM 755 C CA . VAL A 1 98 ? -7.545 -7.001 4.457 1.00 97.75 98 VAL A CA 1
ATOM 756 C C . VAL A 1 98 ? -8.991 -7.416 4.730 1.00 97.75 98 VAL A C 1
ATOM 758 O O . VAL A 1 98 ? -9.924 -6.773 4.240 1.00 97.75 98 VAL A O 1
ATOM 761 N N . ILE A 1 99 ? -9.181 -8.481 5.514 1.00 97.38 99 ILE A N 1
ATOM 762 C CA . ILE A 1 99 ? -10.505 -8.994 5.895 1.00 97.38 99 ILE A CA 1
ATOM 763 C C . ILE A 1 99 ? -11.234 -7.966 6.771 1.00 97.38 99 ILE A C 1
ATOM 765 O O . ILE A 1 99 ? -12.377 -7.611 6.496 1.00 97.38 99 ILE A O 1
ATOM 769 N N . GLU A 1 100 ? -10.536 -7.441 7.774 1.00 97.12 100 GLU A N 1
ATOM 770 C CA . GLU A 1 100 ? -11.029 -6.512 8.797 1.00 97.12 100 GLU A CA 1
ATOM 771 C C . GLU A 1 100 ? -10.726 -5.046 8.455 1.00 97.12 100 GLU A C 1
ATOM 773 O O . GLU A 1 100 ? -10.494 -4.215 9.341 1.00 97.12 100 GLU A O 1
ATOM 778 N N . LYS A 1 101 ? -10.652 -4.723 7.161 1.00 97.00 101 LYS A N 1
ATOM 779 C CA . LYS A 1 101 ? -10.347 -3.367 6.699 1.00 97.00 101 LYS A CA 1
ATOM 780 C C . LYS A 1 101 ? -11.286 -2.334 7.324 1.00 97.00 101 LYS A C 1
ATOM 782 O O . LYS A 1 101 ? -12.468 -2.595 7.547 1.00 97.00 101 LYS A O 1
ATOM 787 N N . LYS A 1 102 ? -10.755 -1.137 7.556 1.00 97.62 102 LYS A N 1
ATOM 788 C CA . LYS A 1 102 ? -11.492 -0.006 8.124 1.00 97.62 102 LYS A CA 1
ATOM 789 C C . LYS A 1 102 ? -11.771 1.020 7.035 1.00 97.62 102 LYS A C 1
ATOM 791 O O . LYS A 1 102 ? -10.847 1.482 6.362 1.00 97.62 102 LYS A O 1
ATOM 796 N N . ASP A 1 103 ? -13.033 1.406 6.902 1.00 96.00 103 ASP A N 1
ATOM 797 C CA . ASP A 1 103 ? -13.397 2.553 6.080 1.00 96.00 103 ASP A CA 1
ATOM 798 C C . ASP A 1 103 ? -12.889 3.846 6.724 1.00 96.00 103 ASP A C 1
ATOM 800 O O . ASP A 1 103 ? -12.845 3.994 7.946 1.00 96.00 103 ASP A O 1
ATOM 804 N N . SER A 1 104 ? -12.467 4.791 5.887 1.00 97.19 104 SER A N 1
ATOM 805 C CA . SER A 1 104 ? -11.996 6.098 6.340 1.00 97.19 104 SER A CA 1
ATOM 806 C C . SER A 1 104 ? -12.152 7.166 5.257 1.00 97.19 104 SER A C 1
ATOM 808 O O . SER A 1 104 ? -12.241 6.874 4.054 1.00 97.19 104 SER A O 1
ATOM 810 N N . GLY A 1 105 ? -12.116 8.430 5.686 1.00 97.44 105 GLY A N 1
ATOM 811 C CA . GLY A 1 105 ? -12.048 9.594 4.797 1.00 97.44 105 GLY A CA 1
ATOM 812 C C . GLY A 1 105 ? -10.708 9.737 4.063 1.00 97.44 105 GLY A C 1
ATOM 813 O O . GLY A 1 105 ? -10.591 10.548 3.148 1.00 97.44 105 GLY A O 1
ATOM 814 N N . TYR A 1 106 ? -9.698 8.934 4.406 1.00 98.25 106 TYR A N 1
ATOM 815 C CA . TYR A 1 106 ? -8.361 9.052 3.836 1.00 98.25 106 TYR A CA 1
ATOM 816 C C . TYR A 1 106 ? -8.277 8.475 2.434 1.00 98.25 106 TYR A C 1
ATOM 818 O O . TYR A 1 106 ? -8.856 7.436 2.131 1.00 98.25 106 TYR A O 1
ATOM 826 N N . TRP A 1 107 ? -7.528 9.144 1.571 1.00 97.38 107 TRP A N 1
ATOM 827 C CA . TRP A 1 107 ? -7.260 8.687 0.212 1.00 97.38 107 TRP A CA 1
ATOM 828 C C . TRP A 1 107 ? -5.790 8.410 -0.019 1.00 97.38 107 TRP A C 1
ATOM 830 O O . TRP A 1 107 ? -5.468 7.668 -0.938 1.00 97.38 107 TRP A O 1
ATOM 840 N N . PHE A 1 108 ? -4.911 8.985 0.797 1.00 96.38 108 PHE A N 1
ATOM 841 C CA . PHE A 1 108 ? -3.467 8.915 0.651 1.00 96.38 108 PHE A CA 1
ATOM 842 C C . PHE A 1 108 ? -2.825 8.574 1.990 1.00 96.38 108 PHE A C 1
ATOM 844 O O . PHE A 1 108 ? -3.376 8.872 3.052 1.00 96.38 108 PHE A O 1
ATOM 851 N N . TYR A 1 109 ? -1.639 7.986 1.925 1.00 95.38 109 TYR A N 1
ATOM 852 C CA . TYR A 1 109 ? -0.813 7.702 3.085 1.00 95.38 109 TYR A CA 1
ATOM 853 C C . TYR A 1 109 ? 0.666 7.752 2.693 1.00 95.38 109 TYR A C 1
ATOM 855 O O . TYR A 1 109 ? 1.001 7.658 1.513 1.00 95.38 109 TYR A O 1
ATOM 863 N N . LEU A 1 110 ? 1.543 7.945 3.672 1.00 92.12 110 LEU A N 1
ATOM 864 C CA . LEU A 1 110 ? 2.986 7.757 3.531 1.00 92.12 110 LEU A CA 1
ATOM 865 C C . LEU A 1 110 ? 3.559 7.222 4.838 1.00 92.12 110 LEU A C 1
ATOM 867 O O . LEU A 1 110 ? 3.007 7.487 5.905 1.00 92.12 110 LEU A O 1
ATOM 871 N N . SER A 1 111 ? 4.676 6.513 4.755 1.00 89.06 111 SER A N 1
ATOM 872 C CA . SER A 1 111 ? 5.407 6.038 5.929 1.00 89.06 111 SER A CA 1
ATOM 873 C C . SER A 1 111 ? 6.532 7.016 6.251 1.00 89.06 111 SER A C 1
ATOM 875 O O . SER A 1 111 ? 7.381 7.291 5.402 1.00 89.06 111 SER A O 1
ATOM 877 N N . ASP A 1 112 ? 6.548 7.559 7.469 1.00 89.06 112 ASP A N 1
ATOM 878 C CA . ASP A 1 112 ? 7.658 8.392 7.934 1.00 89.06 112 ASP A CA 1
ATOM 879 C C . ASP A 1 112 ? 8.906 7.511 8.129 1.00 89.06 112 ASP A C 1
ATOM 881 O O . ASP A 1 112 ? 8.905 6.624 8.991 1.00 89.06 112 ASP A O 1
ATOM 885 N N . PRO A 1 113 ? 9.999 7.730 7.374 1.00 83.44 113 PRO A N 1
ATOM 886 C CA . PRO A 1 113 ? 11.190 6.897 7.477 1.00 83.44 113 PRO A CA 1
ATOM 887 C C . PRO A 1 113 ? 11.854 6.969 8.858 1.00 83.44 113 PRO A C 1
ATOM 889 O O . PRO A 1 113 ? 12.502 5.987 9.239 1.00 83.44 113 PRO A O 1
ATOM 892 N N . LYS A 1 114 ? 11.675 8.080 9.597 1.00 86.00 114 LYS A N 1
ATOM 893 C CA . LYS A 1 114 ? 12.250 8.308 10.932 1.00 86.00 114 LYS A CA 1
ATOM 894 C C . LYS A 1 114 ? 11.456 7.594 12.018 1.00 86.00 114 LYS A C 1
ATOM 896 O O . LYS A 1 114 ? 12.011 6.781 12.746 1.00 86.00 114 LYS A O 1
ATOM 901 N N . THR A 1 115 ? 10.161 7.890 12.127 1.00 87.81 115 THR A N 1
ATOM 902 C CA . THR A 1 115 ? 9.327 7.366 13.226 1.00 87.81 115 THR A CA 1
ATOM 903 C C . THR A 1 115 ? 8.629 6.048 12.902 1.00 87.81 115 THR A C 1
ATOM 905 O O . THR A 1 115 ? 8.035 5.448 13.793 1.00 87.81 115 THR A O 1
ATOM 908 N N . LYS A 1 116 ? 8.668 5.606 11.636 1.00 85.69 116 LYS A N 1
ATOM 909 C CA . LYS A 1 116 ? 7.912 4.459 11.099 1.00 85.69 116 LYS A CA 1
ATOM 910 C C . LYS A 1 116 ? 6.391 4.590 11.222 1.00 85.69 116 LYS A C 1
ATOM 912 O O . LYS A 1 116 ? 5.681 3.616 10.994 1.00 85.69 116 LYS A O 1
ATOM 917 N N . LYS A 1 117 ? 5.880 5.780 11.550 1.00 90.06 117 LYS A N 1
ATOM 918 C CA . LYS A 1 117 ? 4.441 6.045 11.617 1.00 90.06 117 LYS A CA 1
ATOM 919 C C . LYS A 1 117 ? 3.857 6.234 10.223 1.00 90.06 117 LYS A C 1
ATOM 921 O O . LYS A 1 117 ? 4.473 6.875 9.369 1.00 90.06 117 LYS A O 1
ATOM 926 N N . THR A 1 118 ? 2.640 5.740 10.029 1.00 93.69 118 THR A N 1
ATOM 927 C CA . THR A 1 118 ? 1.854 6.020 8.827 1.00 93.69 118 THR A CA 1
ATOM 928 C C . THR A 1 118 ? 1.157 7.368 8.980 1.00 93.69 118 THR A C 1
ATOM 930 O O . THR A 1 118 ? 0.479 7.626 9.974 1.00 93.69 118 THR A O 1
ATOM 933 N N . ILE A 1 119 ? 1.320 8.247 7.997 1.00 95.25 119 ILE A N 1
ATOM 934 C CA . ILE A 1 119 ? 0.692 9.568 7.955 1.00 95.25 119 ILE A CA 1
ATOM 935 C C . ILE A 1 119 ? -0.400 9.548 6.892 1.00 95.25 119 ILE A C 1
ATOM 937 O O . ILE A 1 119 ? -0.109 9.427 5.703 1.00 95.25 119 ILE A O 1
ATOM 941 N N . PHE A 1 120 ? -1.654 9.686 7.316 1.00 96.94 120 PHE A N 1
ATOM 942 C CA . PHE A 1 120 ? -2.818 9.646 6.434 1.00 96.94 120 PHE A CA 1
ATOM 943 C C . PHE A 1 120 ? -3.224 11.034 5.931 1.00 96.94 120 PHE A C 1
ATOM 945 O O . PHE A 1 120 ? -2.956 12.062 6.555 1.00 96.94 120 PHE A O 1
ATOM 952 N N . SER A 1 121 ? -3.864 11.097 4.764 1.00 97.81 121 SER A N 1
ATOM 953 C CA . SER A 1 121 ? -4.351 12.349 4.178 1.00 97.81 121 SER A CA 1
ATOM 954 C C . SER A 1 121 ? -5.636 12.136 3.381 1.00 97.81 121 SER A C 1
ATOM 956 O O . SER A 1 121 ? -5.780 11.173 2.629 1.00 97.81 121 SER A O 1
ATOM 958 N N . GLU A 1 122 ? -6.584 13.056 3.549 1.00 96.44 122 GLU A N 1
ATOM 959 C CA . GLU A 1 122 ? -7.900 13.032 2.890 1.00 96.44 122 GLU A CA 1
ATOM 960 C C . GLU A 1 122 ? -7.838 13.482 1.430 1.00 96.44 122 GLU A C 1
ATOM 962 O O . GLU A 1 122 ? -8.681 13.103 0.630 1.00 96.44 122 GLU A O 1
ATOM 967 N N . ASN A 1 123 ? -6.845 14.290 1.061 1.00 95.38 123 ASN A N 1
ATOM 968 C CA . ASN A 1 123 ? -6.714 14.822 -0.288 1.00 95.38 123 ASN A CA 1
ATOM 969 C C . ASN A 1 123 ? -5.241 14.971 -0.696 1.00 95.38 123 ASN A C 1
ATOM 971 O O . ASN A 1 123 ? -4.325 14.822 0.121 1.00 95.38 123 ASN A O 1
ATOM 975 N N . LEU A 1 124 ? -5.032 15.243 -1.986 1.00 93.94 124 LEU A N 1
ATOM 976 C CA . LEU A 1 124 ? -3.706 15.332 -2.594 1.00 93.94 124 LEU A CA 1
ATOM 977 C C . LEU A 1 124 ? -2.889 16.513 -2.050 1.00 93.94 124 LEU A C 1
ATOM 979 O O . LEU A 1 124 ? -1.680 16.389 -1.878 1.00 93.94 124 LEU A O 1
ATOM 983 N N . GLU A 1 125 ? -3.535 17.637 -1.746 1.00 96.50 12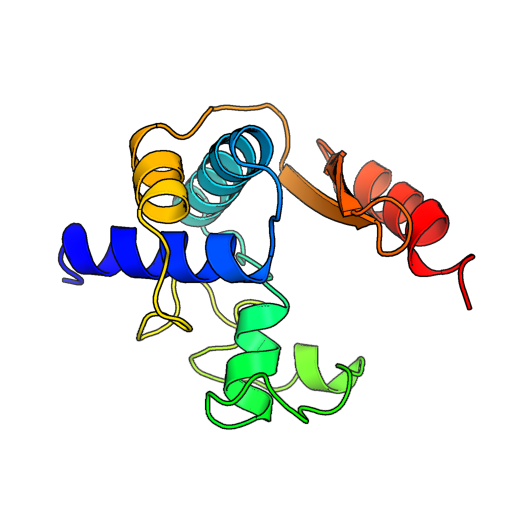5 GLU A N 1
ATOM 984 C CA . GLU A 1 125 ? -2.873 18.821 -1.193 1.00 96.50 125 GLU A CA 1
ATOM 985 C C . GLU A 1 125 ? -2.245 18.519 0.174 1.00 96.50 125 GLU A C 1
ATOM 987 O O . GLU A 1 125 ? -1.032 18.661 0.345 1.00 96.50 125 GLU A O 1
ATOM 992 N N . LYS A 1 126 ? -3.038 17.981 1.114 1.00 96.81 126 LYS A N 1
ATOM 993 C CA . LYS A 1 126 ? -2.557 17.533 2.433 1.00 96.81 126 LYS A CA 1
ATOM 994 C C . LYS A 1 126 ? -1.450 16.486 2.293 1.00 96.81 126 LYS A C 1
ATOM 996 O O . LYS A 1 126 ? -0.449 16.542 3.007 1.00 96.81 126 LYS A O 1
ATOM 1001 N N . HIS A 1 127 ? -1.599 15.554 1.350 1.00 95.56 127 HIS A N 1
ATOM 1002 C CA . HIS A 1 127 ? -0.576 14.546 1.089 1.00 95.56 127 HIS A CA 1
ATOM 1003 C C . HIS A 1 127 ? 0.745 15.172 0.621 1.00 95.56 127 HIS A C 1
ATOM 1005 O O . HIS A 1 127 ? 1.802 14.812 1.131 1.00 95.56 127 HIS A O 1
ATOM 1011 N N . ASN A 1 128 ? 0.705 16.146 -0.290 1.00 93.19 128 ASN A N 1
ATOM 1012 C CA . ASN A 1 128 ? 1.901 16.828 -0.784 1.00 93.19 128 ASN A CA 1
ATOM 1013 C C . ASN A 1 128 ? 2.606 17.645 0.307 1.00 93.19 128 ASN A C 1
ATOM 1015 O O . ASN A 1 128 ? 3.835 17.595 0.393 1.00 93.19 128 ASN A O 1
ATOM 1019 N N . ILE A 1 129 ? 1.850 18.318 1.181 1.00 94.94 129 ILE A N 1
ATOM 1020 C CA . ILE A 1 129 ? 2.398 19.005 2.363 1.00 94.94 129 ILE A CA 1
ATOM 1021 C C . ILE A 1 129 ? 3.107 17.998 3.278 1.00 94.94 129 ILE A C 1
ATOM 1023 O O . ILE A 1 129 ? 4.254 18.213 3.675 1.00 94.94 129 ILE A O 1
ATOM 1027 N N . ASN A 1 130 ? 2.469 16.857 3.560 1.00 94.50 130 ASN A N 1
ATOM 1028 C CA . ASN A 1 130 ? 3.072 15.797 4.367 1.00 94.50 130 ASN A CA 1
ATOM 1029 C C . ASN A 1 130 ? 4.322 15.204 3.698 1.00 94.50 130 ASN A C 1
ATOM 1031 O O . ASN A 1 130 ? 5.324 14.981 4.373 1.00 94.50 130 ASN A O 1
ATOM 1035 N N . ARG A 1 131 ? 4.327 15.010 2.374 1.00 91.69 131 ARG A N 1
ATOM 1036 C CA . ARG A 1 131 ? 5.526 14.562 1.645 1.00 91.69 131 ARG A CA 1
ATOM 1037 C C . ARG A 1 131 ? 6.680 15.549 1.795 1.00 91.69 131 ARG A C 1
ATOM 1039 O O . ARG A 1 131 ? 7.804 15.117 2.042 1.00 91.69 131 ARG A O 1
ATOM 1046 N N . ALA A 1 132 ? 6.422 16.852 1.692 1.00 91.25 132 ALA A N 1
ATOM 1047 C CA . ALA A 1 132 ? 7.455 17.862 1.906 1.00 91.25 132 ALA A CA 1
ATOM 1048 C C . ALA A 1 132 ? 8.006 17.799 3.341 1.00 91.25 13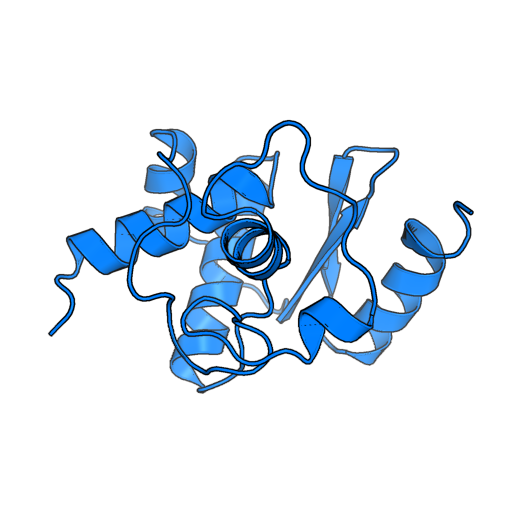2 ALA A C 1
ATOM 1050 O O . ALA A 1 132 ? 9.218 17.723 3.543 1.00 91.25 132 ALA A O 1
ATOM 1051 N N . LYS A 1 133 ? 7.104 17.715 4.325 1.00 92.06 133 LYS A N 1
ATOM 1052 C CA . LYS A 1 133 ? 7.439 17.684 5.752 1.00 92.06 133 LYS A CA 1
ATOM 1053 C C . LYS A 1 133 ? 8.228 16.439 6.176 1.00 92.06 133 LYS A C 1
ATOM 1055 O O . LYS A 1 133 ? 9.191 16.573 6.924 1.00 92.06 133 LYS A O 1
ATOM 1060 N N . TYR A 1 134 ? 7.824 15.247 5.730 1.00 88.44 134 TYR A N 1
ATOM 1061 C CA . TYR A 1 134 ? 8.358 13.969 6.227 1.00 88.44 134 TYR A CA 1
ATOM 1062 C C . TYR A 1 134 ? 9.364 13.287 5.287 1.00 88.44 134 TYR A C 1
ATOM 1064 O O . TYR A 1 134 ? 10.128 12.442 5.747 1.00 88.44 134 TYR A O 1
ATOM 1072 N N . LEU A 1 135 ? 9.393 13.612 3.988 1.00 82.81 135 LEU A N 1
ATOM 1073 C CA . LEU A 1 135 ? 10.260 12.920 3.017 1.00 82.81 135 LEU A CA 1
ATOM 1074 C C . LEU A 1 135 ? 11.325 13.822 2.383 1.00 82.81 135 LEU A C 1
ATOM 1076 O O . LEU A 1 135 ? 12.401 13.328 2.055 1.00 82.81 135 LEU A O 1
ATOM 1080 N N . LEU A 1 136 ? 11.049 15.117 2.186 1.00 73.50 136 LEU A N 1
ATOM 1081 C CA . LEU A 1 136 ? 11.978 16.030 1.502 1.00 73.50 136 LEU A CA 1
ATOM 1082 C C . LEU A 1 136 ? 12.903 16.784 2.463 1.00 73.50 136 LEU A C 1
ATOM 1084 O O . LEU A 1 136 ? 14.076 16.934 2.150 1.00 73.50 136 LEU A O 1
ATOM 1088 N N . ASN A 1 137 ? 12.427 17.155 3.653 1.00 58.38 137 ASN A N 1
ATOM 1089 C CA . ASN A 1 137 ? 13.247 17.820 4.682 1.00 58.38 137 ASN A CA 1
ATOM 1090 C C . ASN A 1 137 ? 14.201 16.870 5.439 1.00 58.38 137 ASN A C 1
ATOM 1092 O O . ASN A 1 137 ? 14.800 17.252 6.440 1.00 58.38 137 ASN A O 1
ATOM 1096 N N . ASN A 1 138 ? 14.301 15.617 4.994 1.00 50.25 138 ASN A N 1
ATOM 1097 C CA . ASN A 1 138 ? 15.139 14.573 5.586 1.00 50.25 138 ASN A CA 1
ATOM 1098 C C . ASN A 1 138 ? 16.310 14.169 4.670 1.00 50.25 138 ASN A C 1
ATOM 1100 O O . ASN A 1 138 ? 16.894 13.106 4.880 1.00 50.25 138 ASN A O 1
ATOM 1104 N N . LYS A 1 139 ? 16.612 14.982 3.650 1.00 42.44 139 LYS A N 1
ATOM 1105 C CA . LYS A 1 139 ? 17.805 14.863 2.807 1.00 42.44 139 LYS A CA 1
ATOM 1106 C C . LYS A 1 139 ? 18.797 15.967 3.116 1.00 42.44 139 LYS A C 1
ATOM 1108 O O . LYS A 1 139 ? 18.328 17.100 3.352 1.00 42.44 139 LYS A O 1
#

Radius of gyration: 14.33 Å; chains: 1; bounding box: 34×35×31 Å

Secondary structure (DSSP, 8-state):
---HHHHHHHHHHHHHHH---HHHHHHHHHHHHHHHHTT-----HHHHHHHHTTT--TTPPPP-TTGGGS--TT-TTTS-S--SS-SS---HHHHHHHHT----S--EEEE-TTT--EEEESSHHHHHHHHIIIIITT-